Protein AF-A0A661XCB1-F1 (afdb_monomer_lite)

pLDDT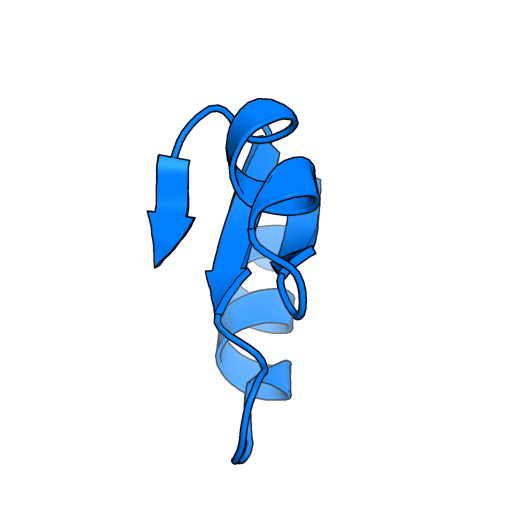: mean 93.98, std 4.17, range [79.5, 97.19]

Structure (mmCIF, N/CA/C/O backbone):
data_AF-A0A661XCB1-F1
#
_entry.id   AF-A0A661XCB1-F1
#
loop_
_atom_site.group_PDB
_atom_site.id
_atom_site.type_symbol
_atom_site.label_atom_id
_atom_site.label_alt_id
_atom_site.label_comp_id
_atom_site.label_asym_id
_atom_site.label_entity_id
_atom_site.label_seq_id
_atom_site.pdbx_PDB_ins_code
_atom_site.Cartn_x
_atom_site.Cartn_y
_atom_site.Cartn_z
_atom_site.occupancy
_atom_site.B_iso_or_equiv
_atom_site.auth_seq_id
_atom_site.auth_comp_id
_atom_site.auth_asym_id
_atom_site.auth_atom_id
_atom_site.pdbx_PDB_model_num
ATOM 1 N N . MET A 1 1 ? -10.015 2.360 6.390 1.00 86.44 1 MET A N 1
ATOM 2 C CA . MET A 1 1 ? -9.008 1.295 6.257 1.00 86.44 1 MET A CA 1
ATOM 3 C C . MET A 1 1 ? -8.042 1.719 5.171 1.00 86.44 1 MET A C 1
ATOM 5 O O . MET A 1 1 ? -8.479 1.971 4.049 1.00 86.44 1 MET A O 1
ATOM 9 N N . LYS A 1 2 ? -6.777 1.888 5.536 1.00 95.31 2 LYS A N 1
ATOM 10 C CA . LYS A 1 2 ? -5.699 2.337 4.669 1.00 95.31 2 LYS A CA 1
ATOM 11 C C . LYS A 1 2 ? -4.902 1.134 4.189 1.00 95.31 2 LYS A C 1
ATOM 13 O O . LYS A 1 2 ? -4.360 0.392 4.998 1.00 95.31 2 LYS A O 1
ATOM 18 N N . VAL A 1 3 ? -4.848 0.935 2.880 1.00 97.19 3 VAL A N 1
ATOM 19 C CA . VAL A 1 3 ? -4.195 -0.212 2.249 1.00 97.19 3 VAL A CA 1
ATOM 20 C C . VAL A 1 3 ? -2.908 0.249 1.575 1.00 97.19 3 VAL A C 1
ATOM 22 O O . VAL A 1 3 ? -2.916 1.125 0.707 1.00 97.19 3 VAL A O 1
ATOM 25 N N . GLY A 1 4 ? -1.788 -0.324 1.995 1.00 96.69 4 GLY A N 1
ATOM 26 C CA . GLY A 1 4 ? -0.500 -0.150 1.346 1.00 96.69 4 GLY A CA 1
ATOM 27 C C . GLY A 1 4 ? -0.410 -0.988 0.078 1.00 96.69 4 GLY A C 1
ATOM 28 O O . GLY A 1 4 ? -0.891 -2.114 0.060 1.00 96.69 4 GLY A O 1
ATOM 29 N N . VAL A 1 5 ? 0.225 -0.458 -0.963 1.00 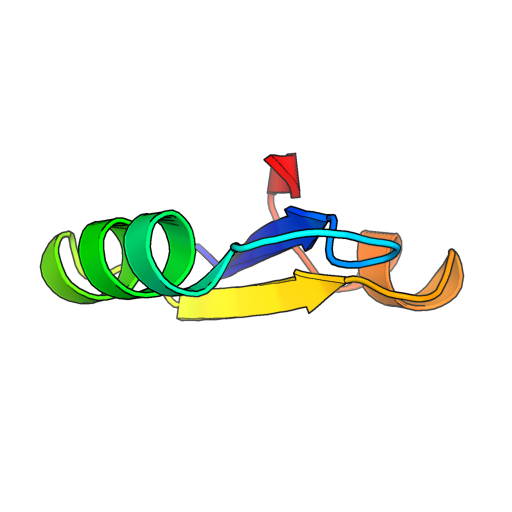96.62 5 VAL A N 1
ATOM 30 C CA . VAL A 1 5 ? 0.611 -1.204 -2.165 1.00 96.62 5 VAL A CA 1
ATOM 31 C C . VAL A 1 5 ? 2.122 -1.112 -2.312 1.00 96.62 5 VAL A C 1
ATOM 33 O O . VAL A 1 5 ? 2.645 -0.003 -2.453 1.00 96.62 5 VAL A O 1
ATOM 36 N N . LEU A 1 6 ? 2.828 -2.242 -2.273 1.00 95.50 6 LEU A N 1
ATOM 37 C CA . LEU A 1 6 ? 4.286 -2.268 -2.376 1.00 95.50 6 LEU A CA 1
ATOM 38 C C . LEU A 1 6 ? 4.739 -1.788 -3.764 1.00 95.50 6 LEU A C 1
ATOM 40 O O . LEU A 1 6 ? 4.462 -2.403 -4.788 1.00 95.50 6 LEU A O 1
ATOM 44 N N . ALA A 1 7 ? 5.465 -0.676 -3.792 1.00 94.12 7 ALA A N 1
ATOM 45 C CA . ALA A 1 7 ? 5.799 0.094 -4.984 1.00 94.12 7 ALA A CA 1
ATOM 46 C C . ALA A 1 7 ? 7.318 0.262 -5.172 1.00 94.12 7 ALA A C 1
ATOM 48 O O . ALA A 1 7 ? 7.777 1.311 -5.631 1.00 94.12 7 ALA A O 1
ATOM 49 N N . ILE A 1 8 ? 8.104 -0.760 -4.805 1.00 88.44 8 ILE A N 1
ATOM 50 C CA . ILE A 1 8 ? 9.570 -0.767 -4.969 1.00 88.44 8 ILE A CA 1
ATOM 51 C C . ILE A 1 8 ? 9.951 -0.856 -6.456 1.00 88.44 8 ILE A C 1
ATOM 53 O O . ILE A 1 8 ? 10.893 -0.196 -6.889 1.00 88.44 8 ILE A O 1
ATOM 57 N N . GLN A 1 9 ? 9.192 -1.613 -7.256 1.00 83.06 9 GLN A N 1
ATOM 58 C CA . GLN A 1 9 ? 9.309 -1.680 -8.716 1.00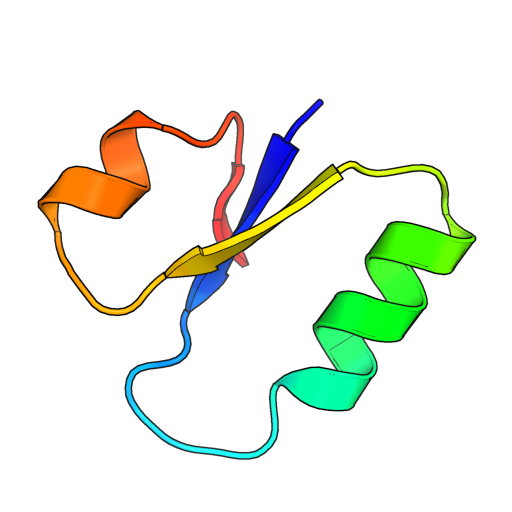 83.06 9 GLN A CA 1
ATOM 59 C C . GLN A 1 9 ? 7.941 -1.987 -9.355 1.00 83.06 9 GLN A C 1
ATOM 61 O O . GLN A 1 9 ? 7.107 -2.644 -8.739 1.00 83.06 9 GLN A O 1
ATOM 66 N N . GLY A 1 10 ? 7.720 -1.549 -10.602 1.00 79.50 10 GLY A N 1
ATOM 67 C CA . GLY A 1 10 ? 6.577 -1.972 -11.429 1.00 79.50 10 GLY A CA 1
ATOM 68 C C . GLY A 1 10 ? 5.400 -0.987 -11.560 1.00 79.50 10 GLY A C 1
ATOM 69 O O . GLY A 1 10 ? 5.493 0.190 -11.212 1.00 79.50 10 GLY A O 1
ATOM 70 N N . ALA A 1 11 ? 4.290 -1.496 -12.115 1.00 80.81 11 ALA A N 1
ATOM 71 C CA . ALA A 1 11 ? 3.074 -0.769 -12.500 1.00 80.81 11 ALA A CA 1
ATOM 72 C C . ALA A 1 11 ? 1.942 -0.937 -11.463 1.00 80.81 11 ALA A C 1
ATOM 74 O O . ALA A 1 11 ? 0.969 -1.657 -11.665 1.00 80.81 11 ALA A O 1
ATOM 75 N N . VAL A 1 12 ? 2.062 -0.258 -10.322 1.00 91.75 12 VAL A N 1
ATOM 76 C CA . VAL A 1 12 ? 1.102 -0.363 -9.200 1.00 91.75 12 VAL A CA 1
ATOM 77 C C . VAL A 1 12 ? -0.127 0.548 -9.329 1.00 91.75 12 VAL A C 1
ATOM 79 O O . VAL A 1 12 ? -1.038 0.500 -8.501 1.00 91.75 12 VAL A O 1
ATOM 82 N N . SER A 1 13 ? -0.178 1.390 -10.363 1.00 92.56 13 SER A N 1
ATOM 83 C CA . SER A 1 13 ? -1.242 2.383 -10.552 1.00 92.56 13 SER A CA 1
ATOM 84 C C . SER A 1 13 ? -2.632 1.758 -10.692 1.00 92.56 13 SER A C 1
ATOM 86 O O . SER A 1 13 ? -3.604 2.333 -10.204 1.00 92.56 13 SER A O 1
ATOM 88 N N . GLU A 1 14 ? -2.739 0.579 -11.311 1.00 94.12 14 GLU A N 1
ATOM 89 C CA . GLU A 1 14 ? -4.016 -0.131 -11.460 1.00 94.12 14 GLU A CA 1
ATOM 90 C C . GLU A 1 14 ? -4.554 -0.611 -10.109 1.00 94.12 14 GLU A C 1
ATOM 92 O O . GLU A 1 14 ? -5.704 -0.323 -9.781 1.00 94.12 14 GLU A O 1
ATOM 97 N N . HIS A 1 15 ? -3.704 -1.223 -9.280 1.00 93.19 15 HIS A N 1
ATOM 98 C CA . HIS A 1 15 ? -4.054 -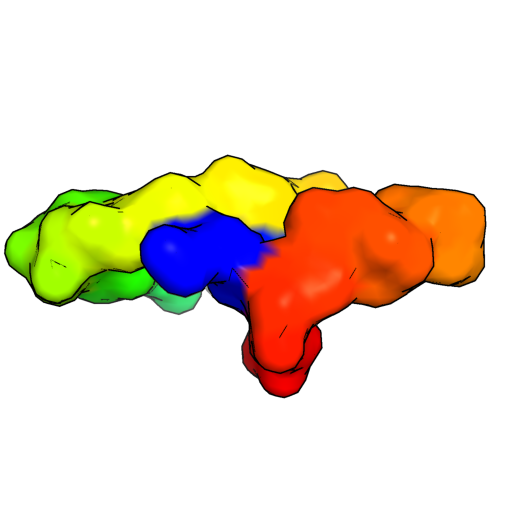1.647 -7.921 1.00 93.19 15 HIS A CA 1
ATOM 99 C C . HIS A 1 15 ? -4.534 -0.465 -7.071 1.00 93.19 15 HIS A C 1
ATOM 101 O O . HIS A 1 15 ? -5.607 -0.519 -6.468 1.00 93.19 15 HIS A O 1
ATOM 107 N N . ILE A 1 16 ? -3.792 0.647 -7.091 1.00 94.81 16 ILE A N 1
ATOM 108 C CA . ILE A 1 16 ? -4.154 1.872 -6.365 1.00 94.81 16 ILE A CA 1
ATOM 109 C C . ILE A 1 16 ? -5.512 2.408 -6.839 1.00 94.81 16 ILE A C 1
ATOM 111 O O . ILE A 1 16 ? -6.361 2.761 -6.020 1.00 94.81 16 ILE A O 1
ATOM 115 N N . ASN A 1 17 ? -5.750 2.454 -8.152 1.00 95.50 17 ASN A N 1
ATOM 116 C CA . ASN A 1 17 ? -7.019 2.933 -8.699 1.00 95.50 17 ASN A CA 1
ATOM 117 C C . ASN A 1 17 ? -8.191 2.010 -8.346 1.00 95.50 17 ASN A C 1
ATOM 119 O O . ASN A 1 17 ? -9.274 2.505 -8.037 1.00 95.50 17 ASN A O 1
ATOM 123 N N . MET A 1 18 ? -7.999 0.690 -8.367 1.00 95.00 18 MET A N 1
ATOM 124 C CA . MET A 1 18 ? -9.033 -0.271 -7.969 1.00 95.00 18 MET A CA 1
ATOM 125 C C . MET A 1 18 ? -9.409 -0.111 -6.494 1.00 95.00 18 MET A C 1
ATOM 127 O O . MET A 1 18 ? -10.594 -0.034 -6.175 1.00 95.00 18 MET A O 1
ATOM 131 N N . LEU A 1 19 ? -8.419 0.024 -5.610 1.00 95.12 19 LEU A N 1
ATOM 132 C CA . LEU A 1 19 ? -8.639 0.223 -4.176 1.00 95.12 19 LEU A CA 1
ATOM 133 C C . LEU A 1 19 ? -9.350 1.549 -3.881 1.00 95.12 19 LEU A C 1
ATOM 135 O O . LEU A 1 19 ? -10.330 1.568 -3.138 1.00 95.12 19 LEU A O 1
ATOM 139 N N . LYS A 1 20 ? -8.935 2.646 -4.529 1.00 95.06 20 LYS A N 1
ATOM 140 C CA . LYS A 1 20 ? -9.627 3.940 -4.412 1.00 95.06 20 LYS A CA 1
ATOM 141 C C . LYS A 1 20 ? -11.080 3.861 -4.877 1.00 95.06 20 LYS A C 1
ATOM 143 O O . LYS A 1 20 ? -11.962 4.400 -4.218 1.00 95.06 20 LYS A O 1
ATOM 148 N N . ARG A 1 21 ? -11.351 3.162 -5.987 1.00 96.81 21 ARG A N 1
ATOM 149 C CA . ARG A 1 21 ? -12.720 2.936 -6.492 1.00 96.81 21 ARG A CA 1
ATOM 150 C C . ARG A 1 21 ? -13.568 2.094 -5.540 1.00 96.81 21 ARG A C 1
ATOM 152 O O . ARG A 1 21 ? -14.778 2.280 -5.503 1.00 96.81 21 ARG A O 1
ATOM 159 N N . ALA A 1 22 ? -12.943 1.207 -4.770 1.00 94.94 22 ALA A N 1
ATOM 160 C CA . ALA A 1 22 ? -13.594 0.448 -3.706 1.00 94.94 22 ALA A CA 1
ATOM 161 C C . ALA A 1 22 ? -13.799 1.264 -2.410 1.00 94.94 22 ALA A C 1
ATOM 163 O O . ALA A 1 22 ? -14.355 0.742 -1.448 1.00 94.94 22 ALA A O 1
ATOM 164 N N . GLY A 1 23 ? -13.370 2.533 -2.370 1.00 95.75 23 GLY A N 1
ATOM 165 C CA . GLY A 1 23 ? -13.511 3.419 -1.211 1.00 95.75 23 GLY A CA 1
ATOM 166 C C . GLY A 1 23 ? -12.405 3.276 -0.163 1.00 95.75 23 GLY A C 1
ATOM 167 O O . GLY A 1 23 ? -12.541 3.808 0.937 1.00 95.75 23 GLY A O 1
ATOM 168 N N . ALA A 1 24 ? -11.316 2.569 -0.479 1.00 95.81 24 ALA A N 1
ATOM 169 C CA . ALA A 1 24 ? -10.169 2.446 0.413 1.00 95.81 24 ALA A CA 1
ATOM 170 C C . ALA A 1 24 ? -9.216 3.642 0.271 1.00 95.81 24 ALA A C 1
ATOM 172 O O . ALA A 1 24 ? -8.987 4.163 -0.824 1.00 95.81 24 ALA A O 1
ATOM 173 N N . GLU A 1 25 ? -8.607 4.042 1.386 1.00 96.81 25 GLU A N 1
ATOM 174 C CA . GLU A 1 25 ? -7.450 4.933 1.355 1.00 96.81 25 GLU A CA 1
ATOM 175 C C . GLU A 1 25 ? -6.219 4.112 0.960 1.00 96.81 25 GLU A C 1
ATOM 177 O O . GLU A 1 25 ? -6.058 2.981 1.413 1.00 96.81 25 GLU A O 1
ATOM 182 N N . THR A 1 26 ? -5.350 4.653 0.109 1.00 96.44 26 THR A N 1
ATOM 183 C CA . THR A 1 26 ? -4.216 3.901 -0.450 1.00 96.44 26 THR A CA 1
ATOM 184 C C . THR A 1 26 ? -2.895 4.604 -0.202 1.00 96.44 26 THR A C 1
ATOM 186 O O . THR A 1 26 ? -2.804 5.810 -0.446 1.00 96.44 26 THR A O 1
ATOM 189 N N . LEU A 1 27 ? -1.857 3.848 0.150 1.00 95.81 27 LEU A N 1
ATOM 190 C CA . LEU A 1 27 ? -0.480 4.334 0.232 1.00 95.81 27 LEU A CA 1
ATOM 191 C C . LEU A 1 27 ? 0.425 3.507 -0.683 1.00 95.81 27 LEU A C 1
ATOM 193 O O . LEU A 1 27 ? 0.425 2.287 -0.603 1.00 95.81 27 LEU A O 1
ATOM 197 N N . ALA A 1 28 ? 1.214 4.151 -1.538 1.00 96.44 28 ALA A N 1
ATOM 198 C CA . ALA A 1 28 ? 2.273 3.452 -2.261 1.00 96.44 28 ALA A CA 1
ATOM 199 C C . ALA A 1 28 ? 3.474 3.282 -1.319 1.00 96.44 28 ALA A C 1
ATOM 201 O O . ALA A 1 28 ? 4.113 4.272 -0.979 1.00 96.44 28 ALA A O 1
ATOM 202 N N . VAL A 1 29 ? 3.754 2.053 -0.898 1.00 96.31 29 VAL A N 1
ATOM 203 C CA . VAL A 1 29 ? 4.785 1.722 0.092 1.00 96.31 29 VAL A CA 1
ATOM 204 C C . VAL A 1 29 ? 6.108 1.457 -0.617 1.00 96.31 29 VAL A C 1
ATOM 206 O O . VAL A 1 29 ? 6.211 0.567 -1.456 1.00 96.31 29 VAL A O 1
ATOM 209 N N . LYS A 1 30 ? 7.132 2.231 -0.293 1.00 95.19 30 LYS A N 1
ATOM 210 C CA . LYS A 1 30 ? 8.487 2.163 -0.849 1.00 95.19 30 LYS A CA 1
ATOM 211 C C . LYS A 1 30 ? 9.539 1.926 0.225 1.00 95.19 30 LYS A C 1
ATOM 213 O O . LYS A 1 30 ? 10.617 1.433 -0.102 1.00 95.19 30 LYS A O 1
ATOM 218 N N . THR A 1 31 ? 9.240 2.270 1.475 1.00 95.38 31 THR A N 1
ATOM 219 C CA . THR A 1 31 ? 10.131 2.056 2.615 1.00 95.38 31 THR A CA 1
ATOM 220 C C . THR A 1 31 ? 9.500 1.135 3.652 1.00 9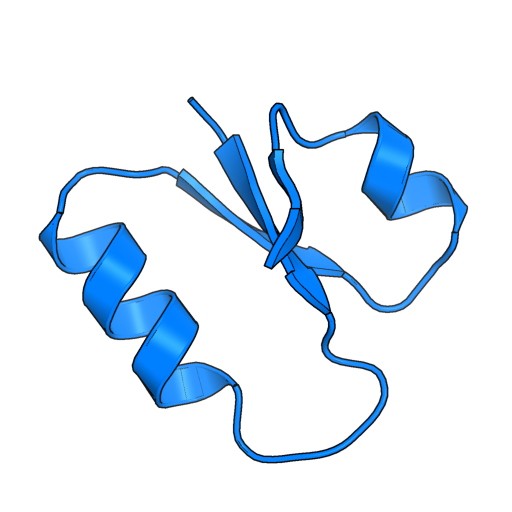5.38 31 THR A C 1
ATOM 222 O O . THR A 1 31 ? 8.292 0.894 3.664 1.00 95.38 31 THR A O 1
ATOM 225 N N . VAL A 1 32 ? 10.338 0.585 4.531 1.00 95.31 32 VAL A N 1
ATOM 226 C CA . VAL A 1 32 ? 9.889 -0.328 5.591 1.00 95.31 32 VAL A CA 1
ATOM 227 C C . VAL A 1 32 ? 9.059 0.422 6.634 1.00 95.31 32 VAL A C 1
ATOM 229 O O . VAL A 1 32 ? 8.103 -0.120 7.179 1.00 95.31 32 VAL A O 1
ATOM 232 N N . GLU A 1 33 ? 9.373 1.689 6.888 1.00 96.88 33 GLU A N 1
ATOM 233 C CA . GLU A 1 33 ? 8.678 2.521 7.870 1.00 96.88 33 GLU A CA 1
ATOM 234 C C . GLU A 1 33 ? 7.220 2.768 7.466 1.00 96.88 33 GLU A C 1
A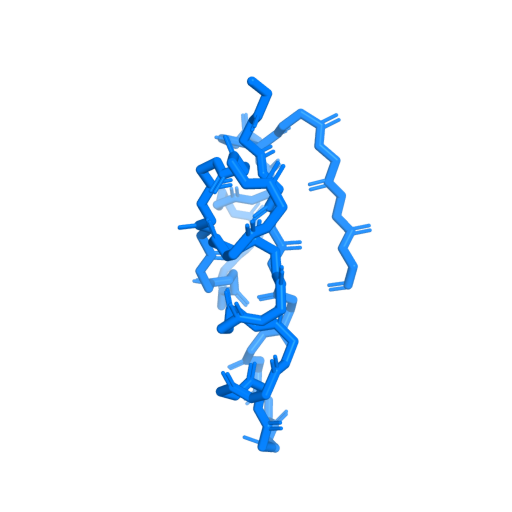TOM 236 O O . GLU A 1 33 ? 6.335 2.748 8.323 1.00 96.88 33 GLU A O 1
ATOM 241 N N . GLU A 1 34 ? 6.957 2.926 6.165 1.00 96.12 34 GLU A N 1
ATOM 242 C CA . GLU A 1 34 ? 5.619 3.150 5.607 1.00 96.12 34 GLU A CA 1
ATOM 243 C C . GLU A 1 34 ? 4.670 1.962 5.831 1.00 96.12 34 GLU A C 1
ATOM 245 O O . GLU A 1 34 ? 3.458 2.169 5.927 1.00 96.12 34 GLU A O 1
ATOM 250 N N . ILE A 1 35 ? 5.196 0.741 6.002 1.00 95.00 35 ILE A N 1
ATOM 251 C CA . ILE A 1 35 ? 4.405 -0.462 6.322 1.00 95.00 35 ILE A CA 1
ATOM 252 C C . ILE A 1 35 ? 3.652 -0.284 7.646 1.00 95.00 35 ILE A C 1
ATOM 254 O O . ILE A 1 35 ? 2.525 -0.749 7.785 1.00 95.00 35 ILE A O 1
ATOM 258 N N . ASN A 1 36 ? 4.221 0.452 8.603 1.00 96.69 36 ASN A N 1
ATOM 259 C CA . ASN A 1 36 ? 3.583 0.686 9.902 1.00 96.69 36 ASN A CA 1
ATOM 260 C C . ASN A 1 36 ? 2.426 1.694 9.834 1.00 96.69 36 ASN A C 1
ATOM 262 O O . ASN A 1 36 ? 1.740 1.916 10.828 1.00 96.69 36 ASN A O 1
ATOM 266 N N . SER A 1 37 ? 2.226 2.341 8.683 1.00 95.94 37 SER A N 1
ATOM 267 C CA . SER A 1 37 ? 1.213 3.383 8.490 1.00 95.94 37 SER A CA 1
ATOM 268 C C . SER A 1 37 ? -0.032 2.900 7.740 1.00 95.94 37 SER A C 1
ATOM 270 O O . SER A 1 37 ? -0.871 3.724 7.362 1.00 95.94 37 SER A O 1
ATOM 272 N N . VAL A 1 38 ? -0.144 1.592 7.490 1.00 97.06 38 VAL A N 1
ATOM 273 C CA . VAL A 1 38 ? -1.250 0.973 6.750 1.00 97.06 38 VAL A CA 1
ATOM 274 C C . VAL A 1 38 ? -1.888 -0.146 7.571 1.00 97.06 38 VAL A C 1
ATOM 276 O O . VAL A 1 38 ? -1.216 -0.837 8.329 1.00 97.06 38 VAL A O 1
ATOM 279 N N . ASP A 1 39 ? -3.194 -0.335 7.403 1.00 96.62 39 ASP A N 1
ATOM 280 C CA . ASP A 1 39 ? -3.973 -1.384 8.072 1.00 96.62 39 ASP A CA 1
ATOM 281 C C . ASP A 1 39 ? -3.813 -2.753 7.382 1.00 96.62 39 ASP A C 1
ATOM 283 O O . ASP A 1 39 ? -4.140 -3.794 7.948 1.00 96.62 39 ASP A O 1
ATOM 287 N N . GLY A 1 40 ? -3.336 -2.753 6.135 1.00 94.75 40 GLY A N 1
ATOM 288 C CA . GLY A 1 40 ? -3.065 -3.943 5.336 1.00 94.75 40 GLY A CA 1
ATOM 289 C C . GLY A 1 40 ? -2.135 -3.619 4.172 1.00 94.75 40 GLY A C 1
ATOM 290 O O . GLY A 1 40 ? -2.046 -2.464 3.756 1.00 94.75 40 GLY A O 1
ATOM 291 N N . LEU A 1 41 ? -1.438 -4.628 3.653 1.00 94.56 41 LEU A N 1
ATOM 292 C CA . LEU A 1 41 ? -0.447 -4.485 2.586 1.00 94.56 41 LEU A CA 1
ATOM 293 C C . LEU A 1 41 ? -0.774 -5.441 1.432 1.00 94.56 41 LEU A C 1
ATOM 295 O O . LEU A 1 41 ? -1.099 -6.605 1.674 1.00 94.56 41 LEU A O 1
ATOM 299 N N . ILE A 1 42 ? -0.681 -4.930 0.204 1.00 91.56 42 ILE A N 1
ATOM 300 C CA . ILE A 1 42 ? -0.802 -5.656 -1.068 1.00 91.56 42 ILE A CA 1
ATOM 301 C C . ILE A 1 42 ? 0.520 -5.561 -1.826 1.00 91.56 42 ILE A C 1
ATOM 303 O O . ILE A 1 42 ? 1.100 -4.449 -1.872 1.00 91.56 42 ILE A O 1
#

Foldseek 3Di:
DEEEEAPCDDDCVVVCVVCVVVVHHYDDDNDPVCVVVGPYYD

Sequence (42 aa):
MKVGVLAIQGAVSEHINMLKRAGAETLAVKTVEEINSVDGLI

Radius of gyration: 9.44 Å; chains: 1; bounding box: 24×11×22 Å

Secondary structure (DSSP, 8-state):
-EEEEE-SSS-THHHHHHHHHTT-EEEEE-SHHHHTT-SEE-